Protein AF-X1NU38-F1 (afdb_monomer_lite)

Radius of gyration: 16.16 Å; chains: 1; bounding box: 40×32×46 Å

Structure (mmCIF, N/CA/C/O backbone):
data_AF-X1NU38-F1
#
_entry.id   AF-X1NU38-F1
#
loop_
_atom_site.group_PDB
_atom_site.id
_atom_site.type_symbol
_atom_site.label_atom_id
_atom_site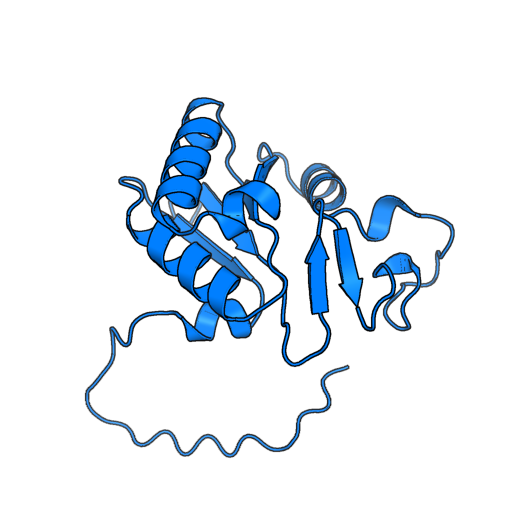.label_alt_id
_atom_site.label_comp_id
_atom_site.label_asym_id
_atom_site.label_entity_id
_atom_site.label_seq_id
_atom_site.pdbx_PDB_ins_code
_atom_site.Cartn_x
_atom_site.Cartn_y
_atom_site.Cartn_z
_atom_site.occupancy
_atom_site.B_iso_or_equiv
_atom_site.auth_seq_id
_atom_site.auth_comp_id
_atom_site.auth_asym_id
_atom_site.auth_atom_id
_atom_site.pdbx_PDB_model_num
ATOM 1 N N . MET A 1 1 ? -7.691 -10.443 7.760 1.00 81.50 1 MET A N 1
ATOM 2 C CA . MET A 1 1 ? -8.313 -9.502 8.723 1.00 81.50 1 MET A CA 1
ATOM 3 C C . MET A 1 1 ? -9.187 -10.172 9.777 1.00 81.50 1 MET A C 1
ATOM 5 O O . MET A 1 1 ? -9.003 -9.835 10.934 1.00 81.50 1 MET A O 1
ATOM 9 N N . SER A 1 2 ? -10.102 -11.092 9.438 1.00 79.38 2 SER A N 1
ATOM 10 C CA . SER A 1 2 ? -11.071 -11.668 10.398 1.00 79.38 2 SER A CA 1
ATOM 11 C C . SER A 1 2 ? -10.434 -12.472 11.542 1.00 79.38 2 SER A C 1
ATOM 13 O O . SER A 1 2 ? -10.737 -12.217 12.701 1.00 79.38 2 SER A O 1
ATOM 15 N N . ILE A 1 3 ? -9.509 -13.389 11.233 1.00 89.62 3 ILE A N 1
ATOM 16 C CA . ILE A 1 3 ? -8.833 -14.228 12.243 1.00 89.62 3 ILE A CA 1
ATOM 17 C C . ILE A 1 3 ? -7.924 -13.384 13.147 1.00 89.62 3 ILE A C 1
ATOM 19 O O . ILE A 1 3 ? -7.989 -13.4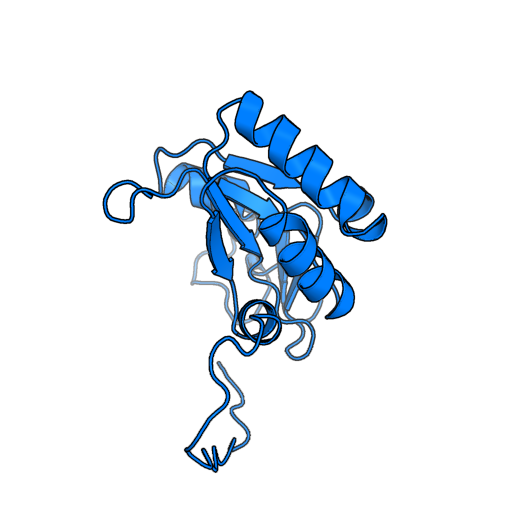79 14.367 1.00 89.62 3 ILE A O 1
ATOM 23 N N . LEU A 1 4 ? -7.106 -12.516 12.543 1.00 90.50 4 LEU A N 1
ATOM 24 C CA . LEU A 1 4 ? -6.159 -11.651 13.260 1.00 90.50 4 LEU A CA 1
ATOM 25 C C . LEU A 1 4 ? -6.814 -10.416 13.903 1.00 90.50 4 LEU A C 1
ATOM 27 O O . LEU A 1 4 ? -6.106 -9.627 14.522 1.00 90.50 4 LEU A O 1
ATOM 31 N N . LYS A 1 5 ? -8.132 -10.230 13.723 1.00 92.50 5 LYS A N 1
ATOM 32 C CA . LYS A 1 5 ? -8.918 -9.080 14.205 1.00 92.50 5 LYS A CA 1
ATOM 33 C C . LYS 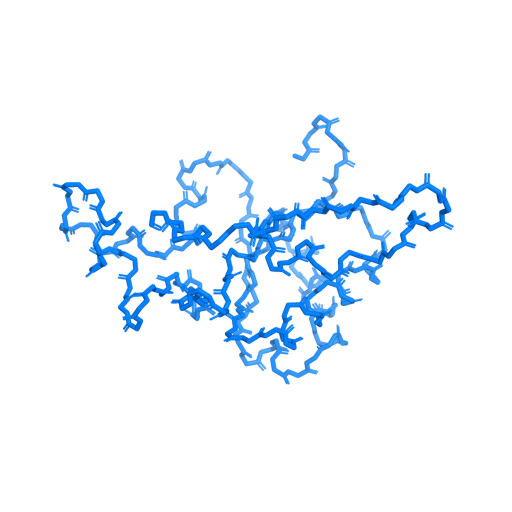A 1 5 ? -8.240 -7.735 13.908 1.00 92.50 5 LYS A C 1
ATOM 35 O O . LYS A 1 5 ? -8.003 -6.940 14.808 1.00 92.50 5 LYS A O 1
ATOM 40 N N . LYS A 1 6 ? -7.878 -7.525 12.637 1.00 95.88 6 LYS A N 1
ATOM 41 C CA . LYS A 1 6 ? -7.258 -6.281 12.147 1.00 95.88 6 LYS A CA 1
ATOM 42 C C . LYS A 1 6 ? -8.264 -5.433 11.380 1.00 95.88 6 LYS A C 1
ATOM 44 O O . LYS A 1 6 ? -8.992 -5.976 10.545 1.00 95.88 6 LYS A O 1
ATOM 49 N N . ASP A 1 7 ? -8.263 -4.128 11.631 1.00 97.56 7 ASP A N 1
ATOM 50 C CA . ASP A 1 7 ? -9.228 -3.178 11.069 1.00 97.56 7 ASP A CA 1
ATOM 51 C C . ASP A 1 7 ? -8.981 -2.915 9.589 1.00 97.56 7 ASP A C 1
ATOM 53 O O . ASP A 1 7 ? -9.935 -2.908 8.801 1.00 97.56 7 ASP A O 1
ATOM 57 N N . ILE A 1 8 ? -7.706 -2.747 9.224 1.00 98.12 8 ILE A N 1
ATOM 58 C CA . ILE A 1 8 ? -7.243 -2.512 7.855 1.00 98.12 8 ILE A CA 1
ATOM 59 C C . ILE A 1 8 ? -5.988 -3.326 7.536 1.00 98.12 8 ILE A C 1
ATOM 61 O O . ILE A 1 8 ? -5.215 -3.706 8.419 1.00 98.12 8 ILE A O 1
ATOM 65 N N . CYS A 1 9 ? -5.764 -3.557 6.246 1.00 98.31 9 CYS A N 1
ATOM 66 C CA . CYS A 1 9 ? -4.503 -4.032 5.703 1.00 98.31 9 CYS A CA 1
ATOM 67 C C . CYS A 1 9 ? -3.853 -2.951 4.840 1.00 98.31 9 CYS A C 1
ATOM 69 O O . CYS A 1 9 ? -4.481 -2.437 3.914 1.00 98.31 9 CYS A O 1
ATOM 71 N N . ILE A 1 10 ? -2.594 -2.636 5.136 1.00 98.44 10 ILE A N 1
ATOM 72 C CA . ILE A 1 10 ? -1.747 -1.779 4.310 1.00 98.44 10 ILE A CA 1
ATOM 73 C C . ILE A 1 10 ? -0.978 -2.679 3.353 1.00 98.44 10 ILE A C 1
ATOM 75 O O . ILE A 1 10 ? -0.187 -3.513 3.799 1.00 98.44 10 ILE A O 1
ATOM 79 N N . PHE A 1 11 ? -1.241 -2.520 2.057 1.00 98.44 11 PHE A N 1
ATOM 80 C CA . PHE A 1 11 ? -0.659 -3.323 0.992 1.00 98.44 11 PHE A CA 1
ATOM 81 C C . PHE A 1 11 ? 0.305 -2.485 0.142 1.00 98.44 11 PHE A C 1
ATOM 83 O O . PHE A 1 11 ? -0.133 -1.622 -0.619 1.00 98.44 11 PHE A O 1
ATOM 90 N N . SER A 1 12 ? 1.613 -2.737 0.252 1.00 97.31 12 SER A N 1
ATOM 91 C CA . SER A 1 12 ? 2.634 -2.093 -0.593 1.00 97.31 12 SER A CA 1
ATOM 92 C C . SER A 1 12 ? 3.658 -3.134 -1.073 1.00 97.31 12 SER A C 1
ATOM 94 O O . SER A 1 12 ? 4.559 -3.511 -0.321 1.00 97.31 12 SER A O 1
ATOM 96 N N . PRO A 1 13 ? 3.507 -3.670 -2.301 1.00 95.88 13 PRO A N 1
ATOM 97 C CA . PRO A 1 13 ? 4.304 -4.801 -2.782 1.00 95.88 13 PRO A CA 1
ATOM 98 C C . PRO A 1 13 ? 5.658 -4.403 -3.390 1.00 95.88 13 PRO A C 1
ATOM 100 O O . PRO A 1 13 ? 6.410 -5.279 -3.813 1.00 95.88 13 PRO A O 1
ATOM 103 N N . SER A 1 14 ? 5.976 -3.109 -3.464 1.00 96.62 14 SER A N 1
ATOM 104 C CA . SER A 1 14 ? 7.200 -2.619 -4.102 1.00 96.62 14 SER A CA 1
ATOM 105 C C . SER A 1 14 ? 8.462 -3.149 -3.422 1.00 96.62 14 SER A C 1
ATOM 107 O O . SER A 1 14 ? 8.506 -3.323 -2.205 1.00 96.62 14 SER A O 1
ATOM 109 N N . PHE A 1 15 ? 9.508 -3.360 -4.214 1.00 97.00 15 PHE A N 1
ATOM 110 C CA . PHE A 1 15 ? 10.869 -3.639 -3.772 1.00 97.00 15 PHE A CA 1
ATOM 111 C C . PHE A 1 15 ? 11.840 -2.839 -4.660 1.00 97.00 15 PHE A C 1
ATOM 113 O O . PHE A 1 15 ? 12.387 -3.386 -5.622 1.00 97.00 15 PHE A O 1
ATOM 120 N N . PRO A 1 16 ? 12.031 -1.535 -4.382 1.00 96.19 16 PRO A N 1
ATOM 121 C CA . PRO A 1 16 ? 12.752 -0.627 -5.274 1.00 96.19 16 PRO A CA 1
ATOM 122 C C . PRO A 1 16 ? 14.168 -1.089 -5.631 1.00 96.19 16 PRO A C 1
ATOM 124 O O . PRO A 1 16 ? 14.554 -1.020 -6.795 1.00 96.19 16 PRO A O 1
ATOM 127 N N . SER A 1 17 ? 14.917 -1.641 -4.669 1.00 94.56 17 SER A N 1
ATOM 128 C CA . SER A 1 17 ? 16.266 -2.180 -4.917 1.00 94.56 17 SER A CA 1
ATOM 129 C C . SER A 1 17 ? 16.301 -3.385 -5.866 1.00 94.56 17 SER A C 1
ATOM 131 O O . SER A 1 17 ? 17.358 -3.710 -6.394 1.00 94.56 17 SER A O 1
ATOM 133 N N . HIS A 1 18 ? 15.153 -4.018 -6.112 1.00 94.31 18 HIS A N 1
ATOM 134 C CA . HIS A 1 18 ? 14.967 -5.118 -7.060 1.00 94.31 18 HIS A CA 1
ATOM 135 C C . HIS A 1 18 ? 14.108 -4.694 -8.259 1.00 94.31 18 HIS A C 1
ATOM 137 O O . HIS A 1 18 ? 13.441 -5.527 -8.863 1.00 94.31 18 HIS A O 1
ATOM 143 N N . GLN A 1 19 ? 14.087 -3.394 -8.582 1.00 95.44 19 GLN A N 1
ATOM 144 C CA . GLN A 1 19 ? 13.396 -2.832 -9.752 1.00 95.44 19 GLN A CA 1
ATOM 145 C C . GLN A 1 19 ? 11.885 -3.120 -9.786 1.00 95.44 19 GLN A C 1
ATOM 147 O O . GLN A 1 19 ? 11.270 -3.147 -10.852 1.00 95.44 19 GLN A O 1
ATOM 152 N N . ARG A 1 20 ? 11.273 -3.303 -8.608 1.00 96.56 20 ARG A N 1
ATOM 153 C CA . ARG A 1 20 ? 9.830 -3.514 -8.435 1.00 96.56 20 ARG A CA 1
ATOM 154 C C . ARG A 1 20 ? 9.230 -2.287 -7.768 1.00 96.56 20 ARG A C 1
ATOM 156 O O . ARG A 1 20 ? 9.549 -1.997 -6.617 1.00 96.56 20 ARG A O 1
ATOM 163 N N . ILE A 1 21 ? 8.358 -1.570 -8.461 1.00 97.88 21 ILE A N 1
ATOM 164 C CA . ILE A 1 21 ? 7.719 -0.351 -7.950 1.00 97.88 21 ILE A CA 1
ATOM 165 C C . ILE A 1 21 ? 6.221 -0.368 -8.225 1.00 97.88 21 ILE A C 1
ATOM 167 O O . ILE A 1 21 ? 5.763 -1.037 -9.147 1.00 97.88 21 ILE A O 1
ATOM 171 N N . THR A 1 22 ? 5.460 0.391 -7.445 1.00 97.69 22 THR A N 1
ATOM 172 C CA . THR A 1 22 ? 4.015 0.536 -7.631 1.00 97.69 22 THR A CA 1
ATOM 173 C C . THR A 1 22 ? 3.685 1.982 -7.971 1.00 97.69 22 THR A C 1
ATOM 175 O O . THR A 1 22 ? 4.034 2.884 -7.207 1.00 97.69 22 THR A O 1
ATOM 178 N N . ILE A 1 23 ? 3.030 2.205 -9.114 1.00 96.75 23 ILE A N 1
ATOM 179 C CA . ILE A 1 23 ? 2.601 3.530 -9.584 1.00 96.75 23 ILE A CA 1
ATOM 180 C C . ILE A 1 23 ? 1.185 3.424 -10.141 1.00 96.75 23 ILE A C 1
ATOM 182 O O . ILE A 1 23 ? 0.903 2.574 -10.984 1.00 96.75 23 ILE A O 1
ATOM 186 N N . GLY A 1 24 ? 0.283 4.288 -9.683 1.00 95.94 24 GLY A N 1
ATOM 187 C CA . GLY A 1 24 ? -1.115 4.270 -10.101 1.00 95.94 24 GLY A CA 1
ATOM 188 C C . GLY A 1 24 ? -1.816 2.955 -9.754 1.00 95.94 24 GLY A C 1
ATOM 189 O O . GLY A 1 24 ? -2.797 2.606 -10.403 1.00 95.94 24 GLY A O 1
ATOM 190 N N . GLY A 1 25 ? -1.335 2.215 -8.748 1.00 96.06 25 GLY A N 1
ATOM 191 C CA . GLY A 1 25 ? -1.846 0.891 -8.389 1.00 96.06 25 GLY A CA 1
ATOM 192 C C . GLY A 1 25 ? -1.386 -0.234 -9.321 1.00 96.06 25 GLY A C 1
ATOM 193 O O . GLY A 1 25 ? -1.843 -1.366 -9.167 1.00 96.06 25 GLY A O 1
ATOM 194 N N . TYR A 1 26 ? -0.495 0.048 -10.273 1.00 95.88 26 TYR A N 1
ATOM 195 C CA . TYR A 1 26 ? 0.128 -0.955 -11.131 1.00 95.88 26 TYR A CA 1
ATOM 196 C C . TYR A 1 26 ? 1.477 -1.376 -10.565 1.00 95.88 26 TYR A C 1
ATOM 198 O O . TYR A 1 26 ? 2.296 -0.517 -10.238 1.00 95.88 26 TYR A O 1
ATOM 206 N N . LEU A 1 27 ? 1.731 -2.686 -10.509 1.00 95.50 27 LEU A N 1
ATOM 207 C CA . LEU A 1 27 ? 3.076 -3.194 -10.259 1.00 95.50 27 LEU A CA 1
ATOM 208 C C . LEU A 1 27 ? 3.898 -3.119 -11.551 1.00 95.50 27 LEU A C 1
ATOM 210 O O . LEU A 1 27 ? 3.516 -3.672 -12.586 1.00 95.50 27 LEU A O 1
ATOM 214 N N . VAL A 1 28 ? 5.037 -2.447 -11.465 1.00 95.31 28 VAL A N 1
ATOM 215 C CA . VAL A 1 28 ? 6.035 -2.308 -12.523 1.00 95.31 28 VAL A CA 1
ATOM 216 C C . VAL A 1 28 ? 7.282 -3.071 -12.094 1.00 95.31 28 VAL A C 1
ATOM 218 O O . VAL A 1 28 ? 7.770 -2.882 -10.980 1.00 95.31 28 VAL A O 1
ATOM 221 N N . VAL A 1 29 ? 7.785 -3.926 -12.977 1.00 94.12 29 VAL A N 1
ATOM 222 C CA . VAL A 1 29 ? 8.983 -4.746 -12.804 1.00 94.12 29 VAL A CA 1
ATOM 223 C C . VAL A 1 29 ? 9.918 -4.477 -13.977 1.00 94.12 29 VAL A C 1
ATOM 225 O O . VAL A 1 29 ? 9.487 -4.532 -15.127 1.00 94.12 29 VAL A O 1
ATOM 228 N N . ASP A 1 30 ? 11.170 -4.120 -13.696 1.00 92.88 30 ASP A N 1
ATOM 229 C CA . ASP A 1 30 ? 12.177 -3.790 -14.718 1.00 92.88 30 ASP A CA 1
ATOM 230 C C . ASP A 1 30 ? 11.662 -2.774 -15.752 1.00 92.88 30 ASP A C 1
ATOM 232 O O . ASP A 1 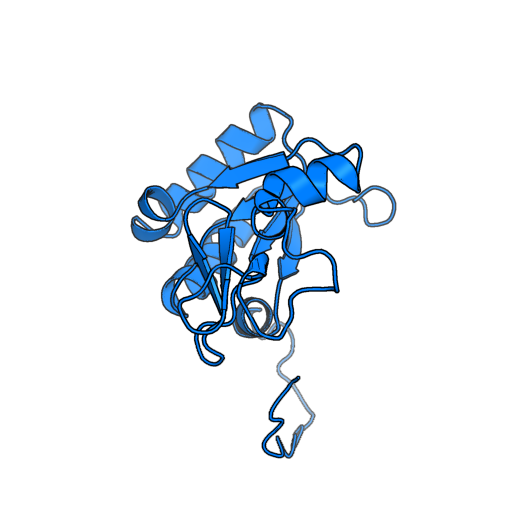30 ? 11.794 -2.942 -16.965 1.00 92.88 30 ASP A O 1
ATOM 236 N N . GLN A 1 31 ? 11.026 -1.708 -15.249 1.00 92.06 31 GLN A N 1
ATOM 237 C CA . GLN A 1 31 ? 10.446 -0.608 -16.039 1.00 92.06 31 GLN A CA 1
ATOM 238 C C . GLN A 1 31 ? 9.283 -1.016 -16.963 1.00 92.06 31 GLN A C 1
ATOM 240 O O . GLN A 1 31 ? 8.818 -0.210 -17.770 1.00 92.06 31 GLN A O 1
ATOM 245 N N . LYS A 1 32 ? 8.765 -2.239 -16.828 1.00 91.62 32 LYS A N 1
ATOM 246 C CA . LYS A 1 32 ? 7.603 -2.742 -17.565 1.00 91.62 32 LYS A CA 1
ATOM 247 C C . LYS A 1 32 ? 6.471 -3.068 -16.591 1.00 91.62 32 LYS A C 1
ATOM 249 O O . LYS A 1 32 ? 6.736 -3.554 -15.497 1.00 91.62 32 LYS A O 1
ATOM 254 N N . PRO A 1 33 ? 5.196 -2.846 -16.940 1.00 90.75 33 PRO A N 1
ATOM 255 C CA . PRO A 1 33 ? 4.087 -3.447 -16.200 1.00 90.75 33 PRO A CA 1
ATOM 256 C C . PRO A 1 33 ? 4.305 -4.959 -16.012 1.00 90.75 33 PRO A C 1
ATOM 258 O O . PRO A 1 33 ? 4.809 -5.613 -16.925 1.00 90.75 33 PRO A O 1
ATOM 261 N N . LEU A 1 34 ? 3.919 -5.520 -14.860 1.00 89.12 34 LEU A N 1
ATOM 262 C CA . LEU A 1 34 ? 4.120 -6.941 -14.527 1.00 89.12 34 LEU A CA 1
ATOM 263 C C . LEU A 1 34 ? 3.683 -7.894 -15.657 1.00 89.12 34 LEU A C 1
ATOM 265 O O . LEU A 1 34 ? 4.405 -8.830 -15.992 1.00 89.12 34 LEU A O 1
ATOM 269 N N . ASN A 1 35 ? 2.539 -7.637 -16.289 1.00 86.56 35 ASN A N 1
ATOM 270 C CA . ASN A 1 35 ? 2.002 -8.435 -17.394 1.00 86.56 35 ASN A CA 1
ATOM 271 C C . ASN A 1 35 ? 2.876 -8.435 -18.667 1.00 86.56 35 ASN A C 1
ATOM 273 O O . ASN A 1 35 ? 2.656 -9.274 -19.532 1.00 86.56 35 ASN A O 1
ATOM 277 N N . LEU A 1 36 ? 3.834 -7.510 -18.792 1.00 86.00 36 LEU A N 1
ATOM 278 C CA . LEU A 1 36 ? 4.808 -7.414 -19.890 1.00 86.00 36 LEU A CA 1
ATOM 279 C C . LEU A 1 36 ? 6.234 -7.807 -19.456 1.00 86.00 36 LEU A C 1
ATOM 281 O O . LEU A 1 36 ? 7.181 -7.661 -20.232 1.00 86.00 36 LEU A O 1
ATOM 285 N N . SER A 1 37 ? 6.398 -8.257 -18.212 1.00 85.31 37 SER A N 1
ATOM 286 C CA . SER A 1 37 ? 7.667 -8.746 -17.671 1.00 85.31 37 SER A CA 1
ATOM 287 C C . SER A 1 37 ? 7.839 -10.249 -17.918 1.00 85.31 37 SER A C 1
ATOM 289 O O . SER A 1 37 ? 6.900 -10.947 -18.316 1.00 85.31 37 SER A O 1
ATOM 291 N N . GLU A 1 38 ? 9.031 -10.768 -17.634 1.00 83.62 38 GLU A N 1
ATOM 292 C CA . GLU A 1 38 ? 9.321 -12.210 -17.667 1.00 83.62 38 GLU A CA 1
ATOM 293 C C . GLU A 1 38 ? 8.517 -13.024 -16.639 1.00 83.62 38 GLU A C 1
ATOM 295 O O . GLU A 1 38 ? 8.354 -14.230 -16.790 1.00 83.62 38 GLU A O 1
ATOM 300 N N . TYR A 1 39 ? 7.934 -12.351 -15.643 1.00 82.06 39 TYR A N 1
ATOM 301 C CA . TYR A 1 39 ? 7.055 -12.939 -14.630 1.00 82.06 39 TYR A CA 1
ATOM 302 C C . TYR A 1 39 ? 5.597 -13.056 -15.072 1.00 82.06 39 TYR A C 1
ATOM 304 O O . TYR A 1 39 ? 4.740 -13.480 -14.291 1.00 82.06 39 TYR A O 1
ATOM 312 N N . SER A 1 40 ? 5.279 -12.648 -16.301 1.00 77.94 40 SER A N 1
ATOM 313 C CA . SER A 1 40 ? 3.933 -12.814 -16.832 1.00 77.94 40 SER A CA 1
ATOM 314 C C . SER A 1 40 ? 3.600 -14.305 -16.954 1.00 77.94 40 SER A C 1
ATOM 316 O O . SER A 1 40 ? 4.273 -15.078 -17.633 1.00 77.94 40 SER A O 1
ATOM 318 N N . CYS A 1 41 ? 2.534 -14.741 -16.276 1.00 63.62 41 CYS A N 1
ATOM 319 C CA . CYS A 1 41 ? 1.959 -16.056 -16.552 1.00 63.62 41 CYS A CA 1
ATOM 320 C C . CYS A 1 41 ? 1.419 -16.082 -17.991 1.00 63.62 41 CYS A C 1
ATOM 322 O O . CYS A 1 41 ? 1.041 -15.039 -18.522 1.00 63.62 41 CYS A O 1
ATOM 324 N N . CYS A 1 42 ? 1.354 -17.279 -18.586 1.00 51.69 42 CYS A N 1
ATOM 325 C CA . CYS A 1 42 ? 1.151 -17.599 -20.012 1.00 51.69 42 CYS A CA 1
ATOM 326 C C . CYS A 1 42 ? -0.107 -17.035 -20.720 1.00 51.69 42 CYS A C 1
ATOM 328 O O . CYS A 1 42 ? -0.471 -17.529 -21.784 1.00 51.69 42 CYS A O 1
ATOM 330 N N . ASN A 1 43 ? -0.782 -16.014 -20.187 1.00 53.66 43 ASN A N 1
ATOM 331 C CA . ASN A 1 43 ? -1.834 -15.289 -20.885 1.00 53.66 43 ASN A CA 1
ATOM 332 C C . ASN A 1 43 ? -1.539 -13.773 -20.966 1.00 53.66 43 ASN A C 1
ATOM 334 O O . ASN A 1 43 ? -2.157 -12.977 -20.254 1.00 53.66 43 ASN A O 1
ATOM 338 N N . PRO A 1 44 ? -0.607 -13.353 -21.847 1.00 53.34 44 PRO A N 1
ATOM 339 C CA . PRO A 1 44 ? -0.194 -11.952 -22.018 1.00 53.34 44 PRO A CA 1
ATOM 340 C C . PRO A 1 44 ? -1.321 -11.009 -22.486 1.00 53.34 44 PRO A C 1
ATOM 342 O O . PRO A 1 44 ? -1.138 -9.795 -22.518 1.00 53.34 44 PRO A O 1
ATOM 345 N N . THR A 1 45 ? -2.502 -11.542 -22.822 1.00 51.91 45 THR A N 1
ATOM 346 C CA . THR A 1 45 ? -3.671 -10.766 -23.273 1.00 51.91 45 THR A CA 1
ATOM 347 C C . THR A 1 45 ? -4.436 -10.068 -22.142 1.00 51.91 45 THR A C 1
ATOM 349 O O . THR A 1 45 ? -5.238 -9.174 -22.404 1.00 51.91 45 THR A O 1
ATOM 352 N N . GLN A 1 46 ? -4.184 -10.416 -20.875 1.00 61.28 46 GLN A N 1
ATOM 353 C CA . GLN A 1 46 ? -4.843 -9.787 -19.728 1.00 61.28 46 GLN A CA 1
ATOM 354 C C . GLN A 1 46 ? -4.018 -8.609 -19.195 1.00 61.28 46 GLN A C 1
ATOM 356 O O . GLN A 1 46 ? -3.272 -8.727 -18.224 1.00 61.28 46 GLN A O 1
ATOM 361 N N . VAL A 1 47 ? -4.192 -7.444 -19.826 1.00 60.09 47 VAL A N 1
ATOM 362 C CA . VAL A 1 47 ? -3.593 -6.153 -19.416 1.00 60.09 47 VAL A CA 1
ATOM 363 C C . VAL A 1 47 ? -3.884 -5.822 -17.941 1.00 60.09 47 VAL A C 1
ATOM 365 O O . VAL A 1 47 ? -3.085 -5.185 -17.258 1.00 60.09 47 VAL A O 1
ATOM 368 N N . GLU A 1 48 ? -5.003 -6.320 -17.415 1.00 65.94 48 GLU A N 1
ATOM 369 C CA . GLU A 1 48 ? -5.444 -6.118 -16.032 1.00 65.94 48 GLU A CA 1
ATOM 370 C C . GLU A 1 48 ? -4.569 -6.831 -14.983 1.00 65.94 48 GLU A C 1
ATOM 372 O O . GLU A 1 48 ? -4.660 -6.509 -13.798 1.00 65.94 48 GLU A O 1
ATOM 377 N N . ASN A 1 49 ? -3.688 -7.756 -15.389 1.00 74.88 49 ASN A N 1
ATOM 378 C CA . ASN A 1 49 ? -2.859 -8.548 -14.469 1.00 74.88 49 ASN A CA 1
ATOM 379 C C . ASN A 1 49 ? -1.733 -7.753 -13.789 1.00 74.88 49 ASN A C 1
ATOM 381 O O . ASN A 1 49 ? -1.045 -8.285 -12.923 1.00 74.88 49 ASN A O 1
ATOM 385 N N . SER A 1 50 ? -1.554 -6.482 -14.145 1.00 87.44 50 SER A N 1
ATOM 386 C CA . SER A 1 50 ? -0.641 -5.571 -13.445 1.00 87.44 50 SER A CA 1
ATOM 387 C C . SER A 1 50 ? -1.352 -4.672 -12.431 1.00 87.44 50 SER A C 1
ATOM 389 O O . SER A 1 50 ? -0.691 -4.126 -11.548 1.00 87.44 50 SER A O 1
ATOM 391 N N . PHE A 1 51 ? -2.676 -4.494 -12.544 1.00 94.12 51 PHE A N 1
ATOM 392 C CA . PHE A 1 51 ? -3.436 -3.557 -11.717 1.00 94.12 51 PHE A CA 1
ATOM 393 C C . PHE A 1 51 ? -3.884 -4.218 -10.407 1.00 94.12 51 PHE A C 1
ATOM 395 O O . PHE A 1 51 ? -4.856 -4.977 -10.350 1.00 94.12 51 PHE A O 1
ATOM 402 N N . ILE A 1 52 ? -3.177 -3.898 -9.325 1.00 95.44 52 ILE A N 1
ATOM 403 C CA . ILE A 1 52 ? -3.320 -4.540 -8.015 1.00 95.44 52 ILE A CA 1
ATOM 404 C C . ILE A 1 52 ? -4.747 -4.417 -7.452 1.00 95.44 52 ILE A C 1
ATOM 406 O O . ILE A 1 52 ? -5.294 -5.441 -7.033 1.00 95.44 52 ILE A O 1
ATOM 410 N N . PRO A 1 53 ? -5.403 -3.234 -7.435 1.00 95.31 53 PRO A N 1
ATOM 411 C CA . PRO A 1 53 ? -6.744 -3.116 -6.867 1.00 95.31 53 PRO A CA 1
ATOM 412 C C . PRO A 1 53 ? -7.775 -4.022 -7.539 1.00 95.31 53 PRO A C 1
ATOM 414 O O . PRO A 1 53 ? -8.679 -4.524 -6.874 1.00 95.31 53 PRO A O 1
ATOM 417 N N . PHE A 1 54 ? -7.651 -4.242 -8.846 1.00 92.94 54 PHE A N 1
ATOM 418 C CA . PHE A 1 54 ? -8.547 -5.127 -9.578 1.00 92.94 54 PHE A CA 1
ATOM 419 C C . PHE A 1 54 ? -8.307 -6.601 -9.250 1.00 92.94 54 PHE A C 1
ATOM 421 O O . PHE A 1 54 ? -9.266 -7.328 -8.986 1.00 92.94 54 PHE A O 1
ATOM 428 N N . LEU A 1 55 ? -7.042 -7.026 -9.191 1.00 92.56 55 LEU A N 1
ATOM 429 C CA . LEU A 1 55 ? -6.685 -8.385 -8.783 1.00 92.56 55 LEU A CA 1
ATOM 430 C C . LEU A 1 55 ? -7.181 -8.702 -7.371 1.00 92.56 55 LEU A C 1
ATOM 432 O O . LEU A 1 55 ? -7.827 -9.727 -7.160 1.00 92.56 55 LEU A O 1
ATOM 436 N N . LEU A 1 56 ? -6.972 -7.784 -6.424 1.00 94.88 56 LEU A N 1
ATOM 437 C CA . LEU A 1 56 ? -7.464 -7.943 -5.058 1.00 94.88 56 LEU A CA 1
ATOM 438 C C . LEU A 1 56 ? -8.993 -8.051 -5.027 1.00 94.88 56 LEU A C 1
ATOM 440 O O . LEU A 1 56 ? -9.515 -8.982 -4.427 1.00 94.88 56 LEU A O 1
ATOM 444 N N . LYS A 1 57 ? -9.725 -7.184 -5.736 1.00 93.75 57 LYS A N 1
ATOM 445 C CA . LYS A 1 57 ? -11.198 -7.273 -5.816 1.00 93.75 57 LYS A CA 1
ATOM 446 C C . LYS A 1 57 ? -11.697 -8.609 -6.380 1.00 93.75 57 LYS A C 1
ATOM 448 O O . LYS A 1 57 ? -12.764 -9.063 -5.985 1.00 93.75 57 LYS A O 1
ATOM 453 N N . LYS A 1 58 ? -10.948 -9.247 -7.289 1.00 92.12 58 LYS A N 1
ATOM 454 C CA . LYS A 1 58 ? -11.273 -10.588 -7.808 1.00 92.12 58 LYS A CA 1
ATOM 455 C C . LYS A 1 58 ? -11.004 -11.703 -6.793 1.00 92.12 58 LYS A C 1
ATOM 457 O O . LYS A 1 58 ? -11.687 -12.721 -6.817 1.00 92.12 58 LYS A O 1
ATOM 462 N N . GLN A 1 59 ? -10.003 -11.533 -5.932 1.00 92.38 59 GLN A N 1
ATOM 463 C CA . GLN A 1 59 ? -9.515 -12.572 -5.017 1.00 92.38 59 GLN A CA 1
ATOM 464 C C . GLN A 1 59 ? -10.078 -12.458 -3.595 1.00 92.38 59 GLN A C 1
ATOM 466 O O . GLN A 1 59 ? -9.905 -13.366 -2.783 1.00 92.38 59 GLN A O 1
ATOM 471 N N . THR A 1 60 ? -10.743 -11.352 -3.262 1.00 94.31 60 THR A N 1
ATOM 472 C CA . THR A 1 60 ? -11.310 -11.128 -1.933 1.00 94.31 60 THR A CA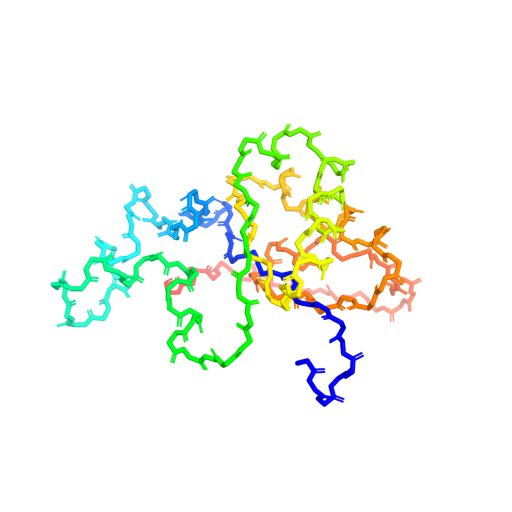 1
ATOM 473 C C . THR A 1 60 ? -12.560 -10.249 -1.969 1.00 94.31 60 THR A C 1
ATOM 475 O O . THR A 1 60 ? -12.681 -9.344 -2.785 1.00 94.31 60 THR A O 1
ATOM 478 N N . GLY A 1 61 ? -13.483 -10.491 -1.030 1.00 95.38 61 GLY A N 1
ATOM 479 C CA . GLY A 1 61 ? -14.654 -9.641 -0.792 1.00 95.38 61 GLY A CA 1
ATOM 480 C C . GLY A 1 61 ? -14.377 -8.378 0.037 1.00 95.38 61 GLY A C 1
ATOM 481 O O . GLY A 1 61 ? -15.313 -7.653 0.365 1.00 95.38 61 GLY A O 1
ATOM 482 N N . PHE A 1 62 ? -13.127 -8.105 0.426 1.00 96.75 62 PHE A N 1
ATOM 483 C CA . PHE A 1 62 ? -12.790 -6.898 1.184 1.00 96.75 62 PHE A CA 1
ATOM 484 C C . PHE A 1 62 ? -12.766 -5.653 0.279 1.00 96.75 62 PHE A C 1
ATOM 486 O O . PHE A 1 62 ? -12.086 -5.670 -0.748 1.00 96.75 62 PHE A O 1
ATOM 493 N N . PRO A 1 63 ? -13.424 -4.536 0.657 1.00 97.69 63 PRO A N 1
ATOM 494 C CA . PRO A 1 63 ? -13.362 -3.304 -0.126 1.00 97.69 63 PRO A CA 1
ATOM 495 C C . PRO A 1 63 ? -11.933 -2.748 -0.209 1.00 97.69 63 PRO A C 1
ATOM 497 O O . PRO A 1 63 ? -11.274 -2.536 0.814 1.00 97.69 63 PRO A O 1
ATOM 500 N N . VAL A 1 64 ? -11.467 -2.480 -1.431 1.00 98.31 64 VAL A N 1
ATOM 501 C CA . VAL A 1 64 ? -10.094 -2.033 -1.719 1.00 98.31 64 VAL A CA 1
ATOM 502 C C . VAL A 1 64 ? -10.067 -0.536 -2.019 1.00 98.31 64 VAL A C 1
ATOM 504 O O . VAL A 1 64 ? -10.789 -0.071 -2.903 1.00 98.31 64 VAL A O 1
ATOM 507 N N . GLY A 1 65 ? -9.257 0.205 -1.266 1.00 98.31 65 GLY A N 1
ATOM 508 C CA . GLY A 1 65 ? -8.942 1.619 -1.471 1.00 98.31 65 GLY A CA 1
ATOM 509 C C . GLY A 1 65 ? -7.505 1.796 -1.961 1.00 98.31 65 GLY A C 1
ATOM 510 O O . GLY A 1 65 ? -6.710 0.856 -1.911 1.00 98.31 65 GLY A O 1
ATOM 511 N N . GLN A 1 66 ? -7.171 2.997 -2.430 1.00 98.38 66 GLN A N 1
ATOM 512 C CA . GLN A 1 66 ? -5.853 3.293 -2.987 1.00 98.38 66 GLN A CA 1
ATOM 513 C C . GLN A 1 66 ? -5.345 4.661 -2.529 1.00 98.38 66 GLN A C 1
ATOM 515 O O . GLN A 1 66 ? -6.114 5.620 -2.461 1.00 98.38 66 GLN A O 1
ATOM 520 N N . ILE A 1 67 ? -4.043 4.737 -2.260 1.00 98.69 67 ILE A N 1
ATOM 521 C CA . ILE A 1 67 ? -3.290 5.977 -2.068 1.00 98.69 67 ILE A CA 1
ATOM 522 C C . ILE A 1 67 ? -2.207 6.003 -3.143 1.00 98.69 67 ILE A C 1
ATOM 524 O O . ILE A 1 67 ? -1.384 5.090 -3.228 1.00 98.69 67 ILE A O 1
ATOM 528 N N . ASP A 1 68 ? -2.249 7.019 -3.994 1.00 98.31 68 ASP A N 1
ATOM 529 C CA . ASP A 1 68 ? -1.349 7.136 -5.130 1.00 98.31 68 ASP A CA 1
ATOM 530 C C . ASP A 1 68 ? -0.061 7.889 -4.778 1.00 98.31 68 ASP A C 1
ATOM 532 O O . ASP A 1 68 ? 0.087 8.510 -3.719 1.00 98.31 68 ASP A O 1
ATOM 536 N N . LEU A 1 69 ? 0.889 7.844 -5.710 1.00 98.38 69 LEU A N 1
ATOM 537 C CA . LEU A 1 69 ? 2.216 8.412 -5.507 1.00 98.38 69 LEU A CA 1
ATOM 538 C C . LEU A 1 69 ? 2.198 9.914 -5.173 1.00 98.38 69 LEU A C 1
ATOM 540 O O . LEU A 1 69 ? 3.053 10.370 -4.416 1.00 98.38 69 LEU A O 1
ATOM 544 N N . LYS A 1 70 ? 1.222 10.687 -5.682 1.00 98.31 70 LYS A N 1
ATOM 545 C CA . LYS A 1 70 ? 1.127 12.132 -5.389 1.00 98.31 70 LYS A CA 1
ATOM 546 C C . LYS A 1 70 ? 0.850 12.414 -3.912 1.00 98.31 70 LYS A C 1
ATOM 548 O O . LYS A 1 70 ? 1.257 13.459 -3.412 1.00 98.31 70 LYS A O 1
ATOM 553 N N . ASP A 1 71 ? 0.144 11.520 -3.224 1.00 98.62 71 ASP A N 1
ATOM 554 C CA . ASP A 1 71 ? -0.177 11.669 -1.808 1.00 98.62 71 ASP A CA 1
ATOM 555 C C . ASP A 1 71 ? 0.910 11.043 -0.931 1.00 98.62 71 ASP A C 1
ATOM 557 O O . ASP A 1 71 ? 1.251 11.608 0.109 1.00 98.62 71 ASP A O 1
ATOM 561 N N . VAL A 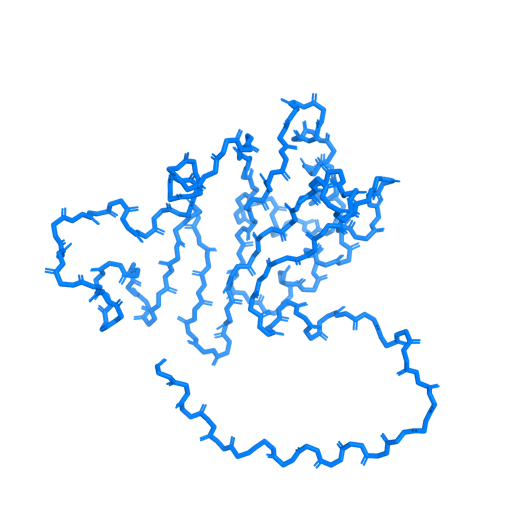1 72 ? 1.532 9.955 -1.395 1.00 98.62 72 VAL A N 1
ATOM 562 C CA . VAL A 1 72 ? 2.706 9.344 -0.751 1.00 98.62 72 VAL A CA 1
ATOM 563 C C . VAL A 1 72 ? 3.895 10.303 -0.724 1.00 98.62 72 VAL A C 1
ATOM 565 O O . VAL A 1 72 ? 4.519 10.461 0.320 1.00 98.62 72 VAL A O 1
ATOM 568 N N . ALA A 1 73 ? 4.156 11.022 -1.820 1.00 98.12 73 ALA A N 1
ATOM 569 C CA . ALA A 1 73 ? 5.252 11.990 -1.919 1.00 98.12 73 ALA A CA 1
ATOM 570 C C . ALA A 1 73 ? 5.123 13.184 -0.949 1.00 98.12 73 ALA A C 1
ATOM 572 O O . ALA A 1 73 ? 6.084 13.915 -0.733 1.00 98.12 73 ALA A O 1
ATOM 573 N N . LYS A 1 74 ? 3.943 13.396 -0.348 1.00 98.56 74 LYS A N 1
ATOM 574 C CA . LYS A 1 74 ? 3.717 14.417 0.692 1.00 98.56 74 LYS A CA 1
ATOM 575 C C . LYS A 1 74 ? 4.024 13.899 2.107 1.00 98.56 74 LYS A C 1
ATOM 577 O O . LYS A 1 74 ? 3.830 14.629 3.082 1.00 98.56 74 LYS A O 1
ATOM 582 N N . GLY A 1 75 ? 4.441 12.641 2.228 1.00 98.12 75 GLY A N 1
ATOM 583 C CA . GLY A 1 75 ? 4.933 12.012 3.445 1.00 98.12 75 GLY A CA 1
ATOM 584 C C . GLY A 1 75 ? 3.869 11.576 4.455 1.00 98.12 75 GLY A C 1
ATOM 585 O O . GLY A 1 75 ? 2.654 11.654 4.242 1.00 98.12 75 GLY A O 1
ATOM 586 N N . GLN A 1 76 ? 4.354 11.119 5.612 1.00 98.44 76 GLN A N 1
ATOM 587 C CA . GLN A 1 76 ? 3.594 10.377 6.635 1.00 98.44 76 GLN A CA 1
ATOM 588 C C . GLN A 1 76 ? 2.271 11.016 7.066 1.00 98.44 76 GLN A C 1
ATOM 590 O O . GLN A 1 76 ? 1.291 10.306 7.284 1.00 98.44 76 GLN A O 1
ATOM 595 N N . LYS A 1 77 ? 2.234 12.346 7.236 1.00 98.56 77 LYS A N 1
ATOM 596 C CA . LYS A 1 77 ? 1.021 13.052 7.690 1.00 98.56 77 LYS A CA 1
ATOM 597 C C . LYS A 1 77 ? -0.106 12.919 6.668 1.00 98.56 77 LYS A C 1
ATOM 599 O O . LYS A 1 77 ? -1.249 12.666 7.043 1.00 98.56 77 LYS A O 1
ATOM 604 N N . THR A 1 78 ? 0.229 13.050 5.387 1.00 98.81 78 THR A N 1
ATOM 605 C CA . THR A 1 78 ? -0.739 12.908 4.298 1.00 98.81 78 THR A CA 1
ATOM 606 C C . THR A 1 78 ? -1.177 11.458 4.149 1.00 98.81 78 THR A C 1
ATOM 608 O O . THR A 1 78 ? -2.372 11.197 4.035 1.00 98.81 78 THR A O 1
ATOM 611 N N . ILE A 1 79 ? -0.238 10.513 4.250 1.00 98.81 79 ILE A N 1
ATOM 612 C CA . ILE A 1 79 ? -0.537 9.075 4.221 1.00 98.81 79 ILE A CA 1
ATOM 613 C C . ILE A 1 79 ? -1.520 8.700 5.339 1.00 98.81 79 ILE A C 1
ATOM 615 O O . ILE A 1 79 ? -2.549 8.092 5.059 1.00 98.81 79 ILE A O 1
ATOM 619 N N . LEU A 1 80 ? -1.268 9.121 6.584 1.00 98.81 80 LEU A N 1
ATOM 620 C CA . LEU A 1 80 ? -2.180 8.888 7.711 1.00 98.81 80 LEU A CA 1
ATOM 621 C C . LEU A 1 80 ? -3.571 9.484 7.456 1.00 98.81 80 LEU A C 1
ATOM 623 O O . LEU A 1 80 ? -4.584 8.819 7.666 1.00 98.81 80 LEU A O 1
ATOM 627 N N . SER A 1 81 ? -3.631 10.732 6.982 1.00 98.81 81 SER A N 1
ATOM 628 C CA . SER A 1 81 ? -4.899 11.389 6.651 1.00 98.81 81 SER A CA 1
ATOM 629 C C . SER A 1 81 ? -5.689 10.596 5.604 1.00 98.81 81 SER A C 1
ATOM 631 O O . SER A 1 81 ? -6.886 10.370 5.783 1.00 98.81 81 SER A O 1
ATOM 633 N N . LYS A 1 82 ? -5.014 10.099 4.563 1.00 98.88 82 LYS A N 1
ATOM 634 C CA . LYS A 1 82 ? -5.621 9.259 3.529 1.00 98.88 82 LYS A CA 1
ATOM 635 C C . LYS A 1 82 ? -6.058 7.887 4.034 1.00 98.88 82 LYS A C 1
ATOM 637 O O . LYS A 1 82 ? -7.123 7.415 3.639 1.00 98.88 82 LYS A O 1
ATOM 642 N N . ILE A 1 83 ? -5.286 7.266 4.924 1.00 98.81 83 ILE A N 1
ATOM 643 C CA . ILE A 1 83 ? -5.673 6.012 5.583 1.00 98.81 83 ILE A CA 1
ATOM 644 C C . ILE A 1 83 ? -6.978 6.209 6.362 1.00 98.81 83 ILE A C 1
ATOM 646 O O . ILE A 1 83 ? -7.911 5.429 6.184 1.00 98.81 83 ILE A O 1
ATOM 650 N N . ASN A 1 84 ? -7.077 7.279 7.156 1.00 98.75 84 ASN A N 1
ATOM 651 C CA . ASN A 1 84 ? -8.286 7.607 7.914 1.00 98.75 84 ASN A CA 1
ATOM 652 C C . ASN A 1 84 ? -9.494 7.855 6.999 1.00 98.75 84 ASN A C 1
ATOM 654 O O . ASN A 1 84 ? -10.574 7.323 7.254 1.00 98.75 84 ASN A O 1
ATOM 658 N N . GLU A 1 85 ? -9.309 8.610 5.912 1.00 98.75 85 GLU A N 1
ATOM 659 C CA . GLU A 1 85 ? -10.355 8.872 4.915 1.00 98.75 85 GLU A CA 1
ATOM 660 C C . GLU A 1 85 ? -10.904 7.566 4.312 1.00 98.75 85 GLU A C 1
ATOM 662 O O . GLU A 1 85 ? -12.115 7.357 4.245 1.00 98.75 85 GLU A O 1
ATOM 667 N N . LEU A 1 86 ? -10.015 6.666 3.885 1.00 98.75 86 LEU A N 1
ATOM 668 C CA . LEU A 1 86 ? -10.394 5.391 3.273 1.00 98.75 86 LEU A CA 1
ATOM 669 C C . LEU A 1 86 ? -11.022 4.432 4.290 1.00 98.75 86 LEU A C 1
ATOM 671 O O . LEU A 1 86 ? -11.999 3.752 3.977 1.00 98.75 86 LEU A O 1
ATOM 675 N N . TYR A 1 87 ? -10.513 4.407 5.521 1.00 98.50 87 TYR A N 1
ATOM 676 C CA . TYR A 1 87 ? -11.102 3.617 6.595 1.00 98.50 87 TYR A CA 1
ATOM 677 C C . TYR A 1 87 ? -12.545 4.049 6.893 1.00 98.50 87 TYR A C 1
ATOM 679 O O . TYR A 1 87 ? -13.435 3.200 6.960 1.00 98.50 87 TYR A O 1
ATOM 687 N N . GLN A 1 88 ? -12.805 5.359 6.983 1.00 98.44 88 GLN A N 1
ATOM 688 C CA . GLN A 1 88 ? -14.157 5.903 7.177 1.00 98.44 88 GLN A CA 1
ATOM 689 C C . GLN A 1 88 ? -15.103 5.567 6.016 1.00 98.44 88 GLN A C 1
ATOM 691 O O . GLN A 1 88 ? -16.294 5.355 6.233 1.00 98.44 88 GLN A O 1
ATOM 696 N N . LYS A 1 89 ? -14.577 5.449 4.791 1.00 98.38 89 LYS A N 1
ATOM 697 C CA . LYS A 1 89 ? -15.319 4.978 3.607 1.00 98.38 89 LYS A CA 1
ATOM 698 C C . LYS A 1 89 ? -15.561 3.461 3.591 1.00 98.38 89 LYS A C 1
ATOM 700 O O . LYS A 1 89 ? -16.182 2.952 2.661 1.00 98.38 89 LYS A O 1
ATOM 705 N N . GLY A 1 90 ? -15.086 2.731 4.600 1.00 98.12 90 GLY A N 1
ATOM 706 C CA . GLY A 1 90 ? -15.268 1.286 4.735 1.00 98.12 90 GLY A CA 1
ATOM 707 C C . GLY A 1 90 ? -14.221 0.443 4.004 1.00 98.12 90 GLY A C 1
ATOM 708 O O . GLY A 1 90 ? -14.375 -0.779 3.927 1.00 98.12 90 GLY A O 1
ATOM 709 N N . ASN A 1 91 ? -13.149 1.047 3.478 1.00 98.38 91 ASN A N 1
ATOM 710 C CA . ASN A 1 91 ? -12.064 0.290 2.863 1.00 98.38 91 ASN A CA 1
ATOM 711 C C . ASN A 1 91 ? -11.325 -0.558 3.907 1.00 98.38 91 ASN A C 1
ATOM 713 O O . ASN A 1 91 ? -11.018 -0.109 5.010 1.00 98.38 91 ASN A O 1
ATOM 717 N N . LYS A 1 92 ? -11.038 -1.808 3.538 1.00 97.81 92 LYS A N 1
ATOM 718 C CA . LYS A 1 92 ? -10.372 -2.801 4.391 1.00 97.81 92 LYS A CA 1
ATOM 719 C C . LYS A 1 92 ? -8.973 -3.151 3.913 1.00 97.81 92 LYS A C 1
ATOM 721 O O . LYS A 1 92 ? -8.134 -3.498 4.737 1.00 97.81 92 LYS A O 1
ATOM 726 N N . ILE A 1 93 ? -8.707 -3.047 2.615 1.00 98.50 93 ILE A N 1
ATOM 727 C CA . ILE A 1 93 ? -7.355 -3.143 2.059 1.00 98.50 93 ILE A CA 1
ATOM 728 C C . ILE A 1 93 ? -7.028 -1.801 1.420 1.00 98.50 93 ILE A C 1
ATOM 730 O O . ILE A 1 93 ? -7.830 -1.277 0.650 1.00 98.50 93 ILE A O 1
ATOM 734 N N . ILE A 1 94 ? -5.869 -1.247 1.746 1.00 98.69 94 ILE A N 1
ATOM 735 C CA . ILE A 1 94 ? -5.386 0.022 1.216 1.00 98.69 94 ILE A CA 1
ATOM 736 C C . ILE A 1 94 ? -4.113 -0.277 0.433 1.00 98.69 94 ILE A C 1
ATOM 738 O O . ILE A 1 94 ? -3.083 -0.603 1.021 1.00 98.69 94 ILE A O 1
ATOM 742 N N . VAL A 1 95 ? -4.199 -0.192 -0.893 1.00 98.62 95 VAL A N 1
ATOM 743 C CA . VAL A 1 95 ? -3.041 -0.302 -1.786 1.00 98.62 95 VAL A CA 1
ATOM 744 C C . VAL A 1 95 ? -2.323 1.039 -1.792 1.00 98.62 95 VAL A C 1
ATOM 746 O O . VAL A 1 95 ? -2.951 2.062 -2.068 1.00 98.62 95 VAL A O 1
ATOM 749 N N . ILE A 1 96 ? -1.029 1.048 -1.480 1.00 98.69 96 ILE A N 1
ATOM 750 C CA . ILE A 1 96 ? -0.246 2.284 -1.434 1.00 98.69 96 ILE A CA 1
ATOM 751 C C . ILE A 1 96 ? 0.950 2.188 -2.373 1.00 98.69 96 ILE A C 1
ATOM 753 O O . ILE A 1 96 ? 1.799 1.300 -2.228 1.00 98.69 96 ILE A O 1
ATOM 757 N N . ASP A 1 97 ? 0.997 3.125 -3.319 1.00 98.69 97 ASP A N 1
ATOM 758 C CA . ASP A 1 97 ? 2.085 3.275 -4.281 1.00 98.69 97 ASP A CA 1
ATOM 759 C C . ASP A 1 97 ? 3.424 3.547 -3.581 1.00 98.69 97 ASP A C 1
ATOM 761 O O . ASP A 1 97 ? 3.494 4.222 -2.557 1.00 98.69 97 ASP A O 1
ATOM 765 N N . SER A 1 98 ? 4.519 3.058 -4.153 1.00 98.38 98 SER A N 1
ATOM 766 C CA . SER A 1 98 ? 5.870 3.338 -3.661 1.00 98.38 98 SER A CA 1
ATOM 767 C C . SER A 1 98 ? 6.894 3.053 -4.754 1.00 98.38 98 SER A C 1
ATOM 769 O O . SER A 1 98 ? 6.774 2.083 -5.501 1.00 98.38 98 SER A O 1
ATOM 771 N N . THR A 1 99 ? 7.906 3.912 -4.862 1.00 98.19 99 THR A N 1
ATOM 772 C CA . THR A 1 99 ? 8.916 3.855 -5.935 1.00 98.19 99 THR A CA 1
ATOM 773 C C . THR A 1 99 ? 10.345 3.896 -5.411 1.00 98.19 99 THR A C 1
ATOM 775 O O . THR A 1 99 ? 11.281 3.643 -6.160 1.00 98.19 99 THR A O 1
ATOM 778 N N . ASN A 1 100 ? 10.521 4.194 -4.126 1.00 97.50 100 ASN A N 1
ATOM 779 C CA . ASN A 1 100 ? 11.804 4.274 -3.448 1.00 97.50 100 ASN A CA 1
ATOM 780 C C . ASN A 1 100 ? 11.637 3.863 -1.971 1.00 97.50 100 ASN A C 1
ATOM 782 O O . ASN A 1 100 ? 10.518 3.679 -1.482 1.00 97.50 100 ASN A O 1
ATOM 786 N N . GLU A 1 101 ? 12.758 3.696 -1.272 1.00 95.94 101 GLU A N 1
ATOM 787 C CA . GLU A 1 101 ? 12.774 3.279 0.136 1.00 95.94 101 GLU A CA 1
ATOM 788 C C . GLU A 1 101 ? 12.188 4.332 1.088 1.00 95.94 101 GLU A C 1
ATOM 790 O O . GLU A 1 101 ? 11.605 3.982 2.113 1.00 95.94 101 GLU A O 1
ATOM 795 N N . GLU A 1 102 ? 12.289 5.618 0.749 1.00 97.12 102 GLU A N 1
ATOM 796 C CA . GLU A 1 102 ? 11.708 6.702 1.548 1.00 97.12 102 GLU A CA 1
ATOM 797 C C . GLU A 1 102 ? 10.179 6.609 1.587 1.00 97.12 102 GLU A C 1
ATOM 799 O O . GLU A 1 102 ? 9.581 6.721 2.655 1.00 97.12 102 GLU A O 1
ATOM 804 N N . HIS A 1 103 ? 9.543 6.289 0.457 1.00 98.31 103 HIS A N 1
ATOM 805 C CA . HIS A 1 103 ? 8.105 6.044 0.400 1.00 98.31 103 HIS A CA 1
ATOM 806 C C . HIS A 1 103 ? 7.707 4.877 1.309 1.00 98.31 103 HIS A C 1
ATOM 808 O O . HIS A 1 103 ? 6.728 4.987 2.036 1.00 98.31 103 HIS A O 1
ATOM 814 N N . LEU A 1 104 ? 8.463 3.774 1.317 1.00 97.88 104 LEU A N 1
ATOM 815 C CA . LEU A 1 104 ? 8.172 2.620 2.178 1.00 97.88 104 LEU A CA 1
ATOM 816 C C . LEU A 1 104 ? 8.316 2.961 3.666 1.00 97.88 104 LEU A C 1
ATOM 818 O O . LEU A 1 104 ? 7.446 2.601 4.464 1.00 97.88 104 LEU A O 1
ATOM 822 N N . LYS A 1 105 ? 9.359 3.716 4.025 1.00 97.06 105 LYS A N 1
ATOM 823 C CA . LYS A 1 105 ? 9.553 4.250 5.377 1.00 97.06 105 LYS A CA 1
ATOM 824 C C . LYS A 1 105 ? 8.374 5.119 5.812 1.00 97.06 105 LYS A C 1
ATOM 826 O O . LYS A 1 105 ? 7.870 4.972 6.927 1.00 97.06 105 LYS A O 1
ATOM 831 N N . ASP A 1 106 ? 7.912 6.001 4.934 1.00 98.12 106 ASP A N 1
ATOM 832 C CA . ASP A 1 106 ? 6.809 6.909 5.227 1.00 98.12 106 ASP A CA 1
ATOM 833 C C . ASP A 1 106 ? 5.447 6.214 5.258 1.00 98.12 106 ASP A C 1
ATOM 835 O O . ASP A 1 106 ? 4.610 6.536 6.103 1.00 98.12 106 ASP A O 1
ATOM 839 N N . ILE A 1 107 ? 5.236 5.210 4.407 1.00 98.31 107 ILE A N 1
ATOM 840 C CA . ILE A 1 107 ? 4.070 4.327 4.471 1.00 98.31 107 ILE A CA 1
ATOM 841 C C . ILE A 1 107 ? 4.025 3.640 5.827 1.00 98.31 107 ILE A C 1
ATOM 843 O O . ILE A 1 107 ? 2.999 3.693 6.507 1.00 98.31 107 ILE A O 1
ATOM 847 N N . PHE A 1 108 ? 5.135 3.035 6.245 1.00 96.75 108 PHE A N 1
ATOM 848 C CA . PHE A 1 108 ? 5.212 2.330 7.513 1.00 96.75 108 PHE A CA 1
ATOM 849 C C . PHE A 1 108 ? 4.976 3.283 8.698 1.00 96.75 108 PHE A C 1
ATOM 851 O O . PHE A 1 108 ? 4.075 3.064 9.511 1.00 96.75 108 PHE A O 1
ATOM 858 N N . GLY A 1 109 ? 5.718 4.394 8.756 1.00 96.38 109 GLY A N 1
ATOM 859 C CA . GLY A 1 109 ? 5.625 5.381 9.836 1.00 96.38 109 GLY A CA 1
ATOM 860 C C . GLY A 1 109 ? 4.287 6.126 9.897 1.00 96.38 109 GLY A C 1
ATOM 861 O O . GLY A 1 109 ? 3.805 6.437 10.985 1.00 96.38 109 GLY A O 1
ATOM 862 N N . GLY A 1 110 ? 3.661 6.399 8.750 1.00 97.31 110 GLY A N 1
ATOM 863 C CA . GLY A 1 110 ? 2.314 6.968 8.678 1.00 97.31 110 GLY A CA 1
ATOM 864 C C . GLY A 1 110 ? 1.248 5.977 9.142 1.00 97.31 110 GLY A C 1
ATOM 865 O O . GLY A 1 110 ? 0.370 6.342 9.920 1.00 97.31 110 GLY A O 1
ATOM 866 N N . SER A 1 111 ? 1.367 4.712 8.734 1.00 97.25 111 SER A N 1
ATOM 867 C CA . SER A 1 111 ? 0.417 3.653 9.095 1.00 97.25 111 SER A CA 1
ATOM 868 C C . SER A 1 111 ? 0.450 3.298 10.580 1.00 97.25 111 SER A C 1
ATOM 870 O O . SER A 1 111 ? -0.590 2.981 11.143 1.00 97.25 111 SER A O 1
ATOM 872 N N . LEU A 1 112 ? 1.610 3.381 11.242 1.00 95.81 112 LEU A N 1
ATOM 873 C CA . LEU A 1 112 ? 1.712 3.158 12.691 1.00 95.81 112 LEU A CA 1
ATOM 874 C C . LEU A 1 112 ? 0.968 4.198 13.540 1.00 95.81 112 LEU A C 1
ATOM 876 O O . LEU A 1 112 ? 0.683 3.934 14.703 1.00 95.81 112 LEU A O 1
ATOM 880 N N . LYS A 1 113 ? 0.687 5.381 12.985 1.00 96.94 113 LYS A N 1
ATOM 881 C CA . LYS A 1 113 ? -0.044 6.455 13.675 1.00 96.94 113 LYS A CA 1
ATOM 882 C C . LYS A 1 113 ? -1.559 6.335 13.510 1.00 96.94 113 LYS A C 1
ATOM 884 O O . LYS A 1 113 ? -2.284 7.209 13.970 1.00 96.94 113 LYS A O 1
ATOM 889 N N . PHE A 1 114 ? -2.031 5.315 12.796 1.00 97.94 114 PHE A N 1
ATOM 890 C CA . PHE A 1 114 ? -3.449 5.008 12.707 1.00 97.94 114 PHE A CA 1
ATOM 891 C C . PHE A 1 114 ? -3.935 4.476 14.059 1.00 97.94 114 PHE A C 1
ATOM 893 O O . PHE A 1 114 ? -3.330 3.557 14.604 1.00 97.94 114 PHE A O 1
ATOM 900 N N . ASP A 1 115 ? -5.029 5.033 14.581 1.00 96.81 115 ASP A N 1
ATOM 901 C CA . ASP A 1 115 ? -5.559 4.655 15.901 1.00 96.81 115 ASP A CA 1
ATOM 902 C C . ASP A 1 115 ? -6.124 3.223 15.932 1.00 96.81 115 ASP A C 1
ATOM 904 O O . ASP A 1 115 ? -6.249 2.613 16.994 1.00 96.81 115 ASP A O 1
ATOM 908 N N . GLY A 1 116 ? -6.479 2.676 14.766 1.00 95.62 116 GLY A N 1
ATOM 909 C CA . GLY A 1 116 ? -6.941 1.300 14.629 1.00 95.62 116 GLY A CA 1
ATOM 910 C C . GLY A 1 116 ? -5.810 0.291 14.421 1.00 95.62 116 GLY A C 1
ATOM 911 O O . GLY A 1 116 ? -4.624 0.595 14.312 1.00 95.62 116 GLY A O 1
ATOM 912 N N . SER A 1 117 ? -6.192 -0.973 14.323 1.00 96.62 117 SER A N 1
ATOM 913 C CA . SER A 1 117 ? -5.260 -2.083 14.188 1.00 96.62 117 SER A CA 1
ATOM 914 C C . SER A 1 117 ? -4.881 -2.354 12.725 1.00 96.62 117 SER A C 1
ATOM 916 O O . SER A 1 117 ? -5.720 -2.658 11.874 1.00 96.62 117 SER A O 1
ATOM 918 N N . VAL A 1 118 ? -3.579 -2.303 12.434 1.00 96.88 118 VAL A N 1
ATOM 919 C CA . VAL A 1 118 ? -3.034 -2.508 11.083 1.00 96.88 118 VAL A CA 1
ATOM 920 C C . VAL A 1 118 ? -2.492 -3.928 10.894 1.00 96.88 118 VAL A C 1
ATOM 922 O O . VAL A 1 118 ? -1.833 -4.487 11.778 1.00 96.88 118 VAL A O 1
ATOM 925 N N . LEU A 1 119 ? -2.760 -4.506 9.720 1.00 96.94 119 LEU A N 1
ATOM 926 C CA . LEU A 1 119 ? -2.018 -5.625 9.138 1.00 96.94 119 LEU A CA 1
ATOM 927 C C . LEU A 1 119 ? -1.126 -5.109 8.003 1.00 96.94 119 LEU A C 1
ATOM 929 O O . LEU A 1 119 ? -1.636 -4.606 7.004 1.00 96.94 119 LEU A O 1
ATOM 933 N N . PHE A 1 120 ? 0.187 -5.276 8.112 1.00 96.31 120 PHE A N 1
ATOM 934 C CA . PHE A 1 120 ? 1.095 -4.972 7.005 1.00 96.31 120 PHE A CA 1
ATOM 935 C C . PHE A 1 120 ? 1.196 -6.162 6.051 1.00 96.31 120 PHE A C 1
ATOM 937 O O . PHE A 1 120 ? 1.326 -7.307 6.484 1.00 96.31 120 PHE A O 1
ATOM 944 N N . SER A 1 121 ? 1.134 -5.887 4.751 1.00 96.12 121 SER A N 1
ATOM 945 C CA . SER A 1 121 ? 1.339 -6.861 3.684 1.00 96.12 121 SER A CA 1
ATOM 946 C C . SER A 1 121 ? 2.132 -6.202 2.556 1.00 96.12 121 SER A C 1
ATOM 948 O O . SER A 1 121 ? 1.808 -5.111 2.094 1.00 96.12 121 SER A O 1
ATOM 950 N N . GLY A 1 122 ? 3.222 -6.827 2.138 1.00 94.38 122 GLY A N 1
ATOM 951 C CA . GLY A 1 122 ? 4.145 -6.234 1.181 1.00 94.38 122 GLY A CA 1
ATOM 952 C C . GLY A 1 122 ? 5.367 -7.112 0.979 1.00 94.38 122 GLY A C 1
ATOM 953 O O . GLY A 1 122 ? 5.404 -8.254 1.441 1.00 94.38 122 GLY A O 1
ATOM 954 N N . SER A 1 123 ? 6.363 -6.575 0.282 1.00 93.12 123 SER A N 1
ATOM 955 C CA . SER A 1 123 ? 7.650 -7.247 0.104 1.00 93.12 123 SER A CA 1
ATOM 956 C C . SER A 1 123 ? 8.530 -7.132 1.361 1.00 93.12 123 SER A C 1
ATOM 958 O O . SER A 1 123 ? 8.185 -6.448 2.330 1.00 93.12 123 SER A O 1
ATOM 960 N N . ALA A 1 124 ? 9.716 -7.748 1.318 1.00 91.62 124 ALA A N 1
ATOM 961 C CA . ALA A 1 124 ? 10.744 -7.574 2.345 1.00 91.62 124 ALA A CA 1
ATOM 962 C C . ALA A 1 124 ? 11.138 -6.099 2.554 1.00 91.62 124 ALA A C 1
ATOM 964 O O . ALA A 1 124 ? 11.466 -5.710 3.670 1.00 91.62 124 ALA A O 1
ATOM 965 N N . ALA A 1 125 ? 11.044 -5.255 1.520 1.00 92.25 125 ALA A N 1
ATOM 966 C CA . ALA A 1 125 ? 11.388 -3.841 1.631 1.00 92.25 125 ALA A CA 1
ATOM 967 C C . ALA A 1 125 ? 10.482 -3.095 2.619 1.00 92.25 125 ALA A C 1
ATOM 969 O O . ALA A 1 125 ? 10.972 -2.319 3.430 1.00 92.25 125 ALA A O 1
ATOM 970 N N . LEU A 1 126 ? 9.172 -3.377 2.624 1.00 93.56 126 LEU A N 1
ATOM 971 C CA . LEU A 1 126 ? 8.262 -2.802 3.619 1.00 93.56 126 LEU A CA 1
ATOM 972 C C . LEU A 1 126 ? 8.594 -3.306 5.034 1.00 93.56 126 LEU A C 1
ATOM 974 O O . LEU A 1 126 ? 8.543 -2.536 5.991 1.00 93.56 126 LEU A O 1
ATOM 978 N N . ALA A 1 127 ? 8.956 -4.586 5.163 1.00 91.69 127 ALA A N 1
ATOM 979 C CA . ALA A 1 127 ? 9.315 -5.197 6.441 1.00 91.69 127 ALA A CA 1
ATOM 980 C C . ALA A 1 127 ? 10.623 -4.642 7.032 1.00 91.69 127 ALA A C 1
ATOM 982 O O . ALA A 1 127 ? 10.751 -4.583 8.250 1.00 91.69 127 ALA A O 1
ATOM 983 N N . ASN A 1 128 ? 11.561 -4.170 6.205 1.00 90.38 128 ASN A N 1
ATOM 984 C CA . ASN A 1 128 ? 12.809 -3.552 6.673 1.00 90.38 128 ASN A CA 1
ATOM 985 C C . ASN A 1 128 ? 12.586 -2.281 7.509 1.00 90.38 128 ASN A C 1
ATOM 987 O O . ASN A 1 128 ? 13.467 -1.879 8.264 1.00 90.38 128 ASN A O 1
ATOM 991 N N . HIS A 1 129 ? 11.416 -1.650 7.383 1.00 88.50 129 HIS A N 1
ATOM 992 C CA . HIS A 1 129 ? 11.046 -0.462 8.156 1.00 88.50 129 HIS A CA 1
ATOM 993 C C . HIS A 1 129 ? 10.289 -0.800 9.442 1.00 88.50 129 HIS A C 1
ATOM 995 O O . HIS A 1 129 ? 9.881 0.106 10.170 1.00 88.50 129 HIS A O 1
ATOM 1001 N N . PHE A 1 130 ? 10.115 -2.091 9.748 1.00 83.06 130 PHE A N 1
ATOM 1002 C CA . PHE A 1 130 ? 9.574 -2.518 11.027 1.00 83.06 130 PHE A CA 1
ATOM 1003 C C . PHE A 1 130 ? 10.535 -2.063 12.137 1.00 83.06 130 PHE A C 1
ATOM 1005 O O . PHE A 1 130 ? 11.719 -2.401 12.090 1.00 83.06 130 PHE A O 1
ATOM 1012 N N . PRO A 1 131 ? 10.085 -1.269 13.125 1.00 68.31 131 PRO A N 1
ATOM 1013 C CA . PRO A 1 131 ? 10.944 -0.825 14.204 1.00 68.31 131 PRO A CA 1
ATOM 1014 C C . PRO A 1 131 ? 11.498 -2.058 14.906 1.00 68.31 131 PRO A C 1
ATOM 1016 O O . PRO A 1 131 ? 10.774 -3.036 15.101 1.00 68.31 131 PRO A O 1
ATOM 1019 N N . ASN A 1 132 ? 12.772 -1.996 15.297 1.00 51.53 132 ASN A N 1
ATOM 1020 C CA . ASN A 1 132 ? 13.420 -2.992 16.145 1.00 51.53 132 ASN A CA 1
ATOM 1021 C C . ASN A 1 132 ? 12.710 -3.044 17.511 1.00 51.53 132 ASN A C 1
ATOM 1023 O O . ASN A 1 132 ? 13.210 -2.531 18.506 1.00 51.53 132 ASN A O 1
ATOM 1027 N N . ILE A 1 133 ? 11.527 -3.657 17.568 1.00 48.25 133 ILE A N 1
ATOM 1028 C CA . ILE A 1 133 ? 10.831 -4.018 18.810 1.00 48.25 133 ILE A CA 1
ATOM 1029 C C . ILE A 1 133 ? 11.596 -5.165 19.503 1.00 48.25 133 ILE A C 1
ATOM 1031 O O . ILE A 1 133 ? 11.412 -5.416 20.689 1.00 48.25 133 ILE A O 1
ATOM 1035 N N . TYR A 1 134 ? 12.541 -5.791 18.796 1.00 43.69 134 TYR A N 1
ATOM 1036 C CA . TYR A 1 134 ? 13.490 -6.756 19.326 1.00 43.69 134 TYR A CA 1
ATOM 1037 C C . TYR A 1 134 ? 14.913 -6.222 19.209 1.00 43.69 134 TYR A C 1
ATOM 1039 O O . TYR A 1 134 ? 15.549 -6.347 18.172 1.00 43.69 134 TYR A O 1
ATOM 1047 N N . ASN A 1 135 ? 15.437 -5.660 20.293 1.00 48.16 135 ASN A N 1
ATOM 1048 C CA . ASN A 1 135 ? 16.878 -5.641 20.508 1.00 48.16 135 ASN A CA 1
ATOM 1049 C C . ASN A 1 135 ? 17.176 -6.059 21.949 1.00 48.16 135 ASN A C 1
ATOM 1051 O O . ASN A 1 135 ? 17.274 -5.223 22.847 1.00 48.16 135 ASN A O 1
ATOM 1055 N N . LYS A 1 136 ? 17.345 -7.372 22.149 1.00 42.09 136 LYS A N 1
ATOM 1056 C CA . LYS A 1 136 ? 18.517 -7.909 22.852 1.00 42.09 136 LYS A CA 1
ATOM 1057 C C . LYS A 1 136 ? 18.675 -9.414 22.611 1.00 42.09 136 LYS A C 1
ATOM 1059 O O . LYS A 1 136 ? 17.816 -10.197 22.997 1.00 42.09 136 LYS A O 1
ATOM 1064 N N . ASN A 1 137 ? 19.848 -9.739 22.067 1.00 42.06 137 ASN A N 1
ATOM 1065 C CA . ASN A 1 137 ? 20.535 -11.031 22.051 1.00 42.06 137 ASN A CA 1
ATOM 1066 C C . ASN A 1 137 ? 20.054 -12.064 21.030 1.00 42.06 137 ASN A C 1
ATOM 1068 O O . ASN A 1 137 ? 19.428 -13.048 21.391 1.00 42.06 137 ASN A O 1
ATOM 1072 N N . GLU A 1 138 ? 20.466 -11.881 19.779 1.00 42.41 138 GLU A N 1
ATOM 1073 C CA . GLU A 1 138 ? 21.237 -12.904 19.064 1.00 42.41 138 GLU A CA 1
ATOM 1074 C C . GLU A 1 138 ? 21.883 -12.245 17.843 1.00 42.41 138 GLU A C 1
ATOM 1076 O O . GLU A 1 138 ? 21.207 -11.590 17.049 1.00 42.41 138 GLU A O 1
ATOM 1081 N N . ASP A 1 139 ? 23.204 -12.378 17.713 1.00 41.94 139 ASP A N 1
ATOM 1082 C CA . ASP A 1 139 ? 23.932 -12.020 16.499 1.00 41.94 139 ASP A CA 1
ATOM 1083 C C . ASP A 1 139 ? 23.464 -12.935 15.363 1.00 41.94 139 ASP A C 1
ATOM 1085 O O . ASP A 1 139 ? 24.069 -13.966 15.062 1.00 41.94 139 ASP A O 1
ATOM 1089 N N . LEU A 1 140 ? 22.364 -12.564 14.713 1.00 48.56 140 LEU A N 1
ATOM 1090 C CA . LEU A 1 140 ? 21.937 -13.181 13.471 1.00 48.56 140 LEU A CA 1
ATOM 1091 C C . LEU A 1 140 ? 22.923 -12.757 12.380 1.00 48.56 140 LEU A C 1
ATOM 1093 O O . LEU A 1 140 ? 22.712 -11.793 11.644 1.00 48.56 140 LEU A O 1
ATOM 1097 N N . LYS A 1 141 ? 24.021 -13.511 12.261 1.00 40.66 141 LYS A N 1
ATOM 1098 C CA . LYS A 1 141 ? 24.850 -13.548 11.054 1.00 40.66 141 LYS A CA 1
ATOM 1099 C C . LYS A 1 141 ? 24.023 -14.164 9.927 1.00 40.66 141 LYS A C 1
ATOM 1101 O O . LYS A 1 141 ? 24.189 -15.330 9.577 1.00 40.66 141 LYS A O 1
ATOM 1106 N N . ILE A 1 142 ? 23.110 -13.380 9.365 1.00 54.44 142 ILE A N 1
ATOM 1107 C CA . ILE A 1 142 ? 22.424 -13.748 8.135 1.00 54.44 142 ILE A CA 1
ATOM 1108 C C . ILE A 1 142 ? 23.428 -13.515 7.017 1.00 54.44 142 ILE A C 1
ATOM 1110 O O . ILE A 1 142 ? 23.698 -12.384 6.618 1.00 54.44 142 ILE A O 1
ATOM 1114 N N . ASN A 1 143 ? 24.019 -14.602 6.536 1.00 48.25 143 ASN A N 1
ATOM 1115 C CA . ASN A 1 143 ? 24.816 -14.572 5.326 1.00 48.25 143 ASN A CA 1
ATOM 1116 C C . ASN A 1 143 ? 23.832 -14.410 4.161 1.00 48.25 143 ASN A C 1
ATOM 1118 O O . ASN A 1 143 ? 23.265 -15.388 3.673 1.00 48.25 143 ASN A O 1
ATOM 1122 N N . ILE A 1 144 ? 23.550 -13.161 3.781 1.00 54.38 144 ILE A N 1
ATOM 1123 C CA . ILE A 1 144 ? 22.732 -12.857 2.608 1.00 54.38 144 ILE A CA 1
ATOM 1124 C C . ILE A 1 144 ? 23.600 -13.185 1.394 1.00 54.38 144 ILE A C 1
ATOM 1126 O O . ILE A 1 144 ? 24.299 -12.335 0.847 1.00 54.38 144 ILE A O 1
ATOM 1130 N N . GLY A 1 145 ? 23.598 -14.461 1.004 1.00 51.06 145 GLY A N 1
ATOM 1131 C CA . GLY A 1 145 ? 24.033 -14.847 -0.328 1.00 51.06 145 GLY A CA 1
ATOM 1132 C C . GLY A 1 145 ? 23.213 -14.055 -1.339 1.00 51.06 145 GLY A C 1
ATOM 1133 O O . GLY A 1 145 ? 22.027 -13.816 -1.108 1.00 51.06 145 GLY A O 1
ATOM 1134 N N . ASN A 1 146 ? 23.855 -13.615 -2.422 1.00 51.78 146 ASN A N 1
ATOM 1135 C CA . ASN A 1 146 ? 23.209 -12.917 -3.530 1.00 51.78 146 ASN A CA 1
ATOM 1136 C C . ASN A 1 146 ? 22.068 -13.777 -4.093 1.00 51.78 146 ASN A C 1
ATOM 1138 O O . ASN A 1 146 ? 22.252 -14.526 -5.051 1.00 51.78 146 ASN A O 1
ATOM 1142 N N . ASN A 1 147 ? 20.881 -13.654 -3.507 1.00 49.38 147 ASN A N 1
ATOM 1143 C CA . ASN A 1 147 ? 19.659 -14.142 -4.097 1.00 49.38 147 ASN A CA 1
ATOM 1144 C C . ASN A 1 147 ? 19.361 -13.196 -5.248 1.00 49.38 147 ASN A C 1
ATOM 1146 O O . ASN A 1 147 ? 18.754 -12.141 -5.075 1.00 49.38 147 ASN A O 1
ATOM 1150 N N . LYS A 1 148 ? 19.768 -13.607 -6.448 1.00 50.28 148 LYS A N 1
ATOM 1151 C CA . LYS A 1 148 ? 18.949 -13.307 -7.611 1.00 50.28 148 LYS A CA 1
ATOM 1152 C C . LYS A 1 148 ? 17.645 -14.050 -7.352 1.00 50.28 148 LYS A C 1
ATOM 1154 O O . LYS A 1 148 ? 17.556 -15.252 -7.590 1.00 50.28 148 LYS A O 1
ATOM 1159 N N . GLY A 1 149 ? 16.704 -13.359 -6.703 1.00 50.72 149 GLY A N 1
ATOM 1160 C CA . GLY A 1 149 ? 15.322 -13.817 -6.657 1.00 50.72 149 GLY A CA 1
ATOM 1161 C C . GLY A 1 149 ? 14.868 -14.138 -8.081 1.00 50.72 149 GLY A C 1
ATOM 1162 O O . GLY A 1 149 ? 15.511 -13.648 -9.016 1.00 50.72 149 GLY A O 1
ATOM 1163 N N . PRO A 1 150 ? 13.821 -14.967 -8.247 1.00 47.03 150 PRO A N 1
ATOM 1164 C CA . PRO A 1 150 ? 13.250 -15.162 -9.567 1.00 47.03 150 PRO A CA 1
ATOM 1165 C C . PRO A 1 150 ? 13.046 -13.796 -10.186 1.00 47.03 150 PRO A C 1
ATOM 1167 O O . PRO A 1 150 ? 12.523 -12.894 -9.476 1.00 47.03 150 PRO A O 1
#

Sequence (150 aa):
MSILKKDICIFSPSFPSHQRITIGGYLVVDQKPLNLSEYSCCNPTQVENSFIPFLLKKQTGFPVGQIDLKDVAKGQKTILSKINELYQKGNKIIVIDSTNEEHLKDIFGGSLKFDGSVLFSGSAALANHFPNIYNKNEDLKINIGNNKGP

Secondary structure (DSSP, 8-state):
-TTTT-SEEEEE--BGGGTEEEETTEEEETTEEGGGSTT--S-TT-GGGGBHHHHHHHH-SSPEEEE-HHHHTT-HHHHHHHHHHHHHTT-SEEEE-BSSHHHHHHHHHHHTT-SS-EEEEE-HHHHTTS--S--SS-------------

Organism: NCBI:txid412755

pLDDT: mean 86.88, std 17.85, range [40.66, 98.88]

InterPro domains:
  IPR010737 Four-carbon acid sugar kinase, N-terminal domain [PF07005] (2-129)
  IPR037051 Four-carbon acid sugar kinase, N-terminal domain superfamily [G3DSA:3.40.50.10840] (1-141)

Foldseek 3Di:
DVVVPFLAEEEEAADQVQQWWAAPQFTDGPNHTCLPDPNNDPPSVPPCVRRRLVVCVVVDPAAEAEDGPVQLVVFLVSLLVVVVVCSVVRGRYYYYTDNDLRSLLRNQNSVVPHPTGYDYHYDVSNVVNPPCPDDDDDPPPPPPDPPPDD